Protein AF-R5Z6Z3-F1 (afdb_monomer)

Secondary structure (DSSP, 8-state):
-EE-TTSEE-TTSPPPSSSS-EEEEE-TTT--EEEEEE-S-TT--HHHHHHHHHHHHHHTT-----EEEEEETTEEEEEEE--EETTEE--THHHHHHHHHHHHHHH----

Foldseek 3Di:
DDEQQQWDFDPPDPDDPDDFDKTWTADPVPRWIWIWTFDPDPPDCLLVLLVVQVVVCVVVVNDAWDKDWYDHPNTTTIITTFDPDPPDRRDPVSSVVSSVVVCCVVVVDDD

Nearest PDB structures (foldseek):
  3akk-assembly2_D  TM=8.391E-01  e=2.890E-03  Helicobacter pylori J99
  2jbp-assembly7_G  TM=5.817E-01  e=3.141E-02  Homo sapiens
  2y3p-assembly1_B  TM=5.410E-01  e=1.639E-01  Escherichia coli
  6t8x-assembly1_F  TM=5.242E-01  e=1.364E-01  Homo sapiens
  6t8x-assembly1_E  TM=4.704E-01  e=1.283E-01  Homo sapiens

Sequence (111 aa):
MKDFSYWEVYNGFSEGSGRSEKIWLYNPDTQISGLFKFKKDITTTDHISECIAYNLANYLKIPCVRFELGTYNGREGSFSYNIITSDHYVHLYLISKLNRIWEKILFGGNL

Mean predicted aligned error: 10.66 Å

Solvent-accessible surface area (backbone atoms only — not comparable to full-atom values): 6696 Å² total; per-residue (Å²): 119,48,80,46,60,86,39,43,80,44,84,87,61,77,84,72,95,64,97,59,61,65,47,38,32,29,33,86,90,77,71,49,40,26,44,36,36,46,60,89,48,96,86,62,58,64,70,55,45,43,49,52,45,48,53,49,31,55,73,71,68,45,91,70,71,56,73,44,57,25,30,46,81,88,40,54,31,38,37,36,48,58,57,87,50,100,87,51,83,69,61,80,57,60,46,58,52,45,38,59,51,49,50,28,70,77,69,68,55,81,134

Structure (mmCIF, N/CA/C/O backbone):
data_AF-R5Z6Z3-F1
#
_entry.id   AF-R5Z6Z3-F1
#
loop_
_atom_site.group_PDB
_atom_site.id
_atom_site.type_symbol
_atom_site.label_atom_id
_atom_site.label_alt_id
_atom_site.label_comp_id
_atom_site.label_asym_id
_atom_site.label_entity_id
_atom_site.label_seq_id
_atom_site.pdbx_PDB_ins_code
_atom_site.Cartn_x
_atom_site.Cartn_y
_atom_site.Cartn_z
_atom_site.occupancy
_atom_site.B_iso_or_equiv
_atom_site.auth_seq_id
_atom_site.auth_comp_id
_atom_site.auth_asym_id
_atom_site.auth_atom_id
_atom_site.pdbx_PDB_model_num
ATOM 1 N N . MET A 1 1 ? -5.622 8.305 -7.429 1.00 73.88 1 MET A N 1
ATOM 2 C CA . MET A 1 1 ? -4.927 7.802 -6.224 1.00 73.88 1 MET A CA 1
ATOM 3 C C . MET A 1 1 ? -5.970 7.256 -5.275 1.00 73.88 1 MET A C 1
ATOM 5 O O . MET A 1 1 ? -7.049 7.833 -5.216 1.00 73.88 1 MET A O 1
ATOM 9 N N . LYS A 1 2 ? -5.695 6.134 -4.609 1.00 89.12 2 LYS A N 1
ATOM 10 C CA . LYS A 1 2 ? -6.624 5.547 -3.635 1.00 89.12 2 LYS A CA 1
ATOM 11 C C . LYS A 1 2 ? -6.456 6.214 -2.272 1.00 89.12 2 LYS A C 1
ATOM 13 O O . LYS A 1 2 ? -5.331 6.514 -1.887 1.00 89.12 2 LYS A O 1
ATOM 18 N N . ASP A 1 3 ? -7.554 6.423 -1.557 1.00 93.00 3 ASP A N 1
ATOM 19 C CA . ASP A 1 3 ? -7.512 6.930 -0.188 1.00 93.00 3 ASP A CA 1
ATOM 20 C C . ASP A 1 3 ? -7.491 5.768 0.815 1.00 93.00 3 ASP A C 1
ATOM 22 O O . ASP A 1 3 ? -8.343 4.878 0.778 1.00 93.00 3 ASP A O 1
ATOM 26 N N . PHE A 1 4 ? -6.489 5.772 1.690 1.00 92.88 4 PHE A N 1
ATOM 27 C CA . PHE A 1 4 ? -6.286 4.791 2.751 1.00 92.88 4 PHE A CA 1
ATOM 28 C C . PHE A 1 4 ? -6.578 5.363 4.140 1.00 92.88 4 PHE A C 1
ATOM 30 O O . PHE A 1 4 ? -6.383 4.659 5.122 1.00 92.88 4 PHE A O 1
ATOM 37 N N . SER A 1 5 ? -7.055 6.605 4.252 1.00 93.12 5 SER A N 1
ATOM 38 C CA . SER A 1 5 ? -7.277 7.289 5.541 1.00 93.12 5 SER A CA 1
ATOM 39 C C . SER A 1 5 ? -8.301 6.591 6.448 1.00 93.12 5 SER A C 1
ATOM 41 O O . SER A 1 5 ? -8.301 6.803 7.654 1.00 93.12 5 SER A O 1
ATOM 43 N N . TYR A 1 6 ? -9.160 5.738 5.878 1.00 93.88 6 TYR A N 1
ATOM 44 C CA . TYR A 1 6 ? -10.084 4.883 6.632 1.00 93.88 6 TYR A CA 1
ATOM 45 C C . TYR A 1 6 ? -9.400 3.665 7.287 1.00 93.88 6 TYR A C 1
ATOM 47 O O . TYR A 1 6 ? -9.963 3.047 8.183 1.00 93.88 6 TYR A O 1
ATOM 55 N N . TRP A 1 7 ? -8.207 3.277 6.831 1.00 93.81 7 TRP A N 1
ATOM 56 C CA . TRP A 1 7 ? -7.510 2.105 7.355 1.00 93.81 7 TRP A CA 1
ATOM 57 C C . TRP A 1 7 ? -6.850 2.427 8.697 1.00 93.81 7 TRP A C 1
ATOM 59 O O . TRP A 1 7 ? -6.297 3.508 8.891 1.00 93.81 7 TRP A O 1
ATOM 69 N N . GLU A 1 8 ? -6.856 1.461 9.607 1.00 92.69 8 GLU A N 1
ATOM 70 C CA . GLU A 1 8 ? -6.332 1.621 10.959 1.00 92.69 8 GLU A CA 1
ATOM 71 C C . GLU A 1 8 ? -4.832 1.326 11.015 1.00 92.69 8 GLU A C 1
ATOM 73 O O . GLU A 1 8 ? -4.332 0.431 10.330 1.00 92.69 8 GLU A O 1
ATOM 78 N N . VAL A 1 9 ? -4.097 2.053 11.860 1.00 89.19 9 VAL A N 1
ATOM 79 C CA . VAL A 1 9 ? -2.669 1.788 12.079 1.00 89.19 9 VAL A CA 1
ATOM 80 C C . VAL A 1 9 ? -2.503 0.484 12.853 1.00 89.19 9 VAL A C 1
ATOM 82 O O . VAL A 1 9 ? -2.995 0.335 13.970 1.00 89.19 9 VAL A O 1
ATOM 85 N N . TYR A 1 10 ? -1.755 -0.449 12.275 1.00 82.19 10 TYR A N 1
ATOM 86 C CA . TYR A 1 10 ? -1.469 -1.742 12.874 1.00 82.19 10 TYR A CA 1
ATOM 87 C C . TYR A 1 10 ? -0.064 -1.763 13.484 1.00 82.19 10 TYR A C 1
ATOM 89 O O . TYR A 1 10 ? 0.936 -1.834 12.777 1.00 82.19 10 TYR A O 1
ATOM 97 N N . ASN A 1 11 ? 0.029 -1.755 14.814 1.00 71.00 11 ASN A N 1
ATOM 98 C CA . ASN A 1 11 ? 1.316 -1.730 15.528 1.00 71.00 11 ASN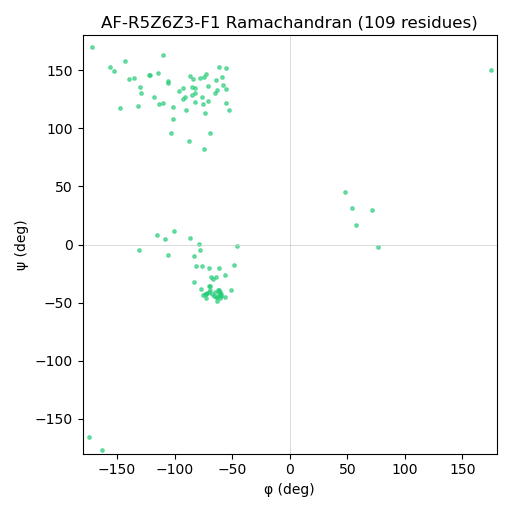 A CA 1
ATOM 99 C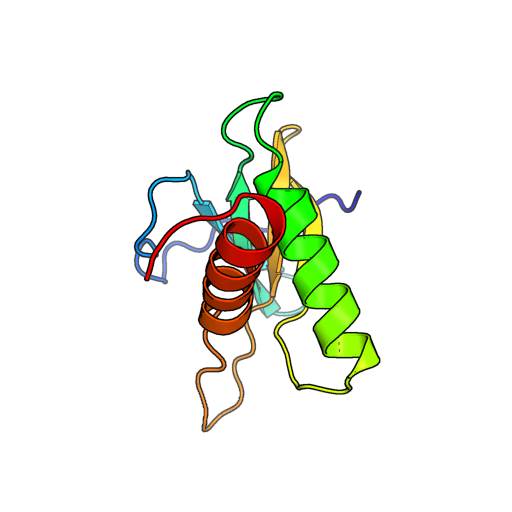 C . ASN A 1 11 ? 1.934 -3.124 15.768 1.00 71.00 11 ASN A C 1
ATOM 101 O O . ASN A 1 11 ? 2.933 -3.239 16.471 1.00 71.00 11 ASN A O 1
ATOM 105 N N . GLY A 1 12 ? 1.340 -4.196 15.233 1.00 62.44 12 GLY A N 1
ATOM 106 C CA . GLY A 1 12 ? 1.774 -5.575 15.503 1.00 62.44 12 GLY A CA 1
ATOM 107 C C . GLY A 1 12 ? 2.949 -6.077 14.655 1.00 62.44 12 GLY A C 1
ATOM 108 O O . GLY A 1 12 ? 3.483 -7.145 14.941 1.00 62.44 12 GLY A O 1
ATOM 109 N N . PHE A 1 13 ? 3.368 -5.341 13.620 1.00 59.78 13 PHE A N 1
ATOM 110 C CA . PHE A 1 13 ? 4.513 -5.705 12.777 1.00 59.78 13 PHE A CA 1
ATOM 111 C C . PHE A 1 13 ? 5.718 -4.814 13.089 1.00 59.78 13 PHE A C 1
ATOM 113 O O . PHE A 1 13 ? 5.571 -3.609 13.287 1.00 59.78 13 PHE A O 1
ATOM 120 N N . SER A 1 14 ? 6.921 -5.398 13.104 1.00 55.88 14 SER A N 1
ATOM 121 C CA . SER A 1 14 ? 8.160 -4.645 13.306 1.00 55.88 14 SER A CA 1
ATOM 122 C C . SER A 1 14 ? 8.336 -3.573 12.227 1.00 55.88 14 SER A C 1
ATOM 124 O O . SER A 1 14 ? 7.967 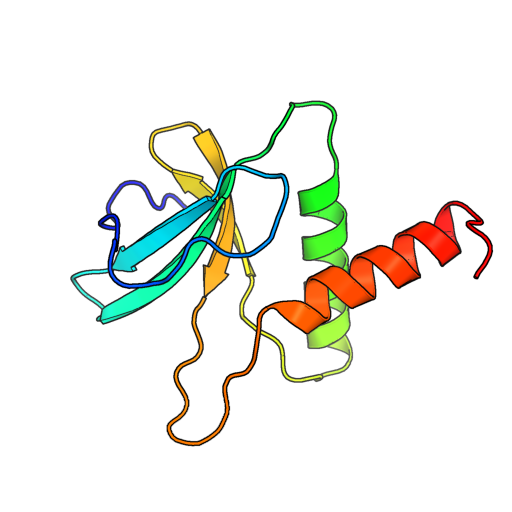-3.763 11.059 1.00 55.88 14 SER A O 1
ATOM 126 N N . GLU A 1 15 ? 8.897 -2.426 12.620 1.00 55.84 15 GLU A N 1
ATOM 127 C CA . GLU A 1 15 ? 9.285 -1.377 11.682 1.00 55.84 15 GLU A CA 1
ATOM 128 C C . GLU A 1 15 ? 10.171 -1.997 10.600 1.00 55.84 15 GLU A C 1
ATOM 130 O O . GLU A 1 15 ? 11.249 -2.527 10.877 1.00 55.84 15 GLU A O 1
ATOM 135 N N . GLY A 1 16 ? 9.707 -1.988 9.346 1.00 51.94 16 GLY A N 1
ATOM 136 C CA . GLY A 1 16 ? 10.511 -2.532 8.258 1.00 51.94 16 GLY A CA 1
ATOM 137 C C . GLY A 1 16 ? 11.888 -1.851 8.224 1.00 51.94 16 GLY A C 1
ATOM 138 O O . GLY A 1 16 ? 12.023 -0.668 8.534 1.00 51.94 16 GLY A O 1
ATOM 139 N N . SER A 1 17 ? 12.928 -2.522 7.747 1.00 48.75 17 SER A N 1
ATOM 140 C CA . SER A 1 17 ? 14.232 -1.878 7.556 1.00 48.75 17 SER A CA 1
ATOM 141 C C . SER A 1 17 ? 14.175 -0.941 6.340 1.00 48.75 17 SER A C 1
ATOM 143 O O . SER A 1 17 ? 13.920 -1.350 5.210 1.00 48.75 17 SER A O 1
ATOM 145 N N . GLY A 1 18 ? 14.279 0.373 6.545 1.00 57.28 18 GLY A N 1
ATOM 146 C CA . GLY A 1 18 ? 14.297 1.335 5.438 1.00 57.28 18 GLY A CA 1
ATOM 147 C C . GLY A 1 18 ? 14.297 2.780 5.914 1.00 57.28 18 GLY A C 1
ATOM 148 O O . GLY A 1 18 ? 13.752 3.083 6.962 1.00 57.28 18 GLY A O 1
ATOM 149 N N . ARG A 1 19 ? 14.906 3.673 5.127 1.00 64.06 19 ARG A N 1
ATOM 150 C CA . ARG A 1 19 ? 15.121 5.085 5.492 1.00 64.06 19 ARG A CA 1
ATOM 151 C C . ARG A 1 19 ? 13.877 5.975 5.356 1.00 64.06 19 ARG A C 1
ATOM 153 O O . ARG A 1 19 ? 13.997 7.173 5.576 1.00 64.06 19 ARG A O 1
ATOM 160 N N . SER A 1 20 ? 12.763 5.455 4.845 1.00 68.00 20 SER A N 1
ATOM 161 C CA . SER A 1 20 ? 11.536 6.222 4.586 1.00 68.00 20 SER A CA 1
ATOM 162 C C . SER A 1 20 ? 10.484 5.890 5.626 1.00 68.00 20 SER A C 1
ATOM 164 O O . SER A 1 20 ? 10.341 4.720 5.989 1.00 68.00 20 SER A O 1
ATOM 166 N N . GLU A 1 21 ? 9.773 6.924 6.078 1.00 83.19 21 GLU A N 1
ATOM 167 C CA . GLU A 1 21 ? 8.645 6.790 6.993 1.00 83.19 21 GLU A CA 1
ATOM 168 C C . GLU A 1 21 ? 7.614 5.835 6.394 1.00 83.19 21 GLU A C 1
ATOM 170 O O . GLU A 1 21 ? 7.283 5.899 5.203 1.00 83.19 21 GLU A O 1
ATOM 175 N N . LYS A 1 22 ? 7.137 4.913 7.221 1.00 86.00 22 LYS A N 1
ATOM 176 C CA . LYS A 1 22 ? 6.192 3.884 6.818 1.00 86.00 22 LYS A CA 1
ATOM 177 C C . LYS A 1 22 ? 5.363 3.442 8.001 1.00 86.00 22 LYS A C 1
ATOM 179 O O . LYS A 1 22 ? 5.848 3.429 9.127 1.00 86.00 22 LYS A O 1
ATOM 184 N N . ILE A 1 23 ? 4.139 3.044 7.708 1.00 87.81 23 ILE A N 1
ATOM 185 C CA . ILE A 1 23 ? 3.184 2.550 8.688 1.00 87.81 23 ILE A CA 1
ATOM 186 C C . ILE A 1 23 ? 2.505 1.311 8.132 1.00 87.81 23 ILE A C 1
ATOM 188 O O . ILE A 1 23 ? 2.245 1.204 6.932 1.00 87.81 23 ILE A O 1
ATOM 192 N N . TRP A 1 24 ? 2.230 0.360 9.010 1.00 88.19 24 TRP A N 1
ATOM 193 C CA . TRP A 1 24 ? 1.357 -0.751 8.677 1.00 88.19 24 TRP A CA 1
ATOM 194 C C . TRP A 1 24 ? -0.084 -0.292 8.841 1.00 88.19 24 TRP A C 1
ATOM 196 O O . TRP A 1 24 ? -0.438 0.289 9.865 1.00 88.19 24 TRP A O 1
ATOM 206 N N . LEU A 1 25 ? -0.895 -0.538 7.820 1.00 90.50 25 LEU A N 1
ATOM 207 C CA . LEU A 1 25 ? -2.322 -0.266 7.836 1.00 90.50 25 LEU A CA 1
ATOM 208 C C . LEU A 1 25 ? -3.093 -1.577 7.761 1.00 90.50 25 LEU A C 1
ATOM 210 O O . LEU A 1 25 ? -2.667 -2.529 7.103 1.00 90.50 25 LEU A O 1
ATOM 214 N N . TYR A 1 26 ? -4.246 -1.593 8.407 1.00 90.69 26 TYR A N 1
ATOM 215 C CA . TYR A 1 26 ? -5.183 -2.698 8.439 1.00 90.69 26 TYR A CA 1
ATOM 216 C C . TYR A 1 26 ? -6.576 -2.187 8.081 1.00 90.69 26 TYR A C 1
ATOM 218 O O . TYR A 1 26 ? -7.040 -1.177 8.604 1.00 90.69 26 TYR A O 1
ATOM 226 N N . ASN A 1 27 ? -7.237 -2.866 7.152 1.00 91.19 27 ASN A N 1
ATOM 227 C CA . ASN A 1 27 ? -8.601 -2.552 6.772 1.00 91.19 27 ASN A CA 1
ATOM 228 C C . ASN A 1 27 ? -9.573 -3.363 7.647 1.00 91.19 27 ASN A C 1
ATOM 230 O O . ASN A 1 27 ? -9.582 -4.593 7.525 1.00 91.19 27 ASN A O 1
ATOM 234 N N . PRO A 1 28 ? -10.403 -2.717 8.484 1.00 87.69 28 PRO A N 1
ATOM 235 C CA . PRO A 1 28 ? -11.284 -3.428 9.408 1.00 87.69 28 PRO A CA 1
ATOM 236 C C . PRO A 1 28 ? -12.377 -4.242 8.699 1.00 87.69 28 PRO A C 1
ATOM 238 O O . PRO A 1 28 ? -12.755 -5.302 9.195 1.00 87.69 28 PRO A O 1
ATOM 241 N N . ASP A 1 29 ? -12.826 -3.812 7.515 1.00 91.00 29 ASP A N 1
ATOM 242 C CA . ASP A 1 29 ? -13.900 -4.481 6.767 1.00 91.00 29 ASP A CA 1
ATOM 243 C C . ASP A 1 29 ? -13.425 -5.754 6.058 1.00 91.00 29 ASP A C 1
ATOM 245 O O . ASP A 1 29 ? -14.144 -6.747 5.968 1.00 91.00 29 ASP A O 1
ATOM 249 N N . THR A 1 30 ? -12.208 -5.721 5.514 1.00 88.00 30 THR A N 1
ATOM 250 C CA . THR A 1 30 ? -11.669 -6.793 4.656 1.00 88.00 30 THR A CA 1
ATOM 251 C C . THR A 1 30 ? -10.629 -7.661 5.353 1.00 88.00 30 THR A C 1
ATOM 253 O O . THR A 1 30 ? -10.214 -8.674 4.797 1.00 88.00 30 THR A O 1
ATOM 256 N N . GLN A 1 31 ? -10.189 -7.265 6.550 1.00 84.62 31 GLN A N 1
ATOM 257 C CA . GLN A 1 31 ? -9.095 -7.878 7.311 1.00 84.62 31 GLN A CA 1
ATOM 258 C C . GLN A 1 31 ? -7.748 -7.918 6.571 1.00 84.62 31 GLN A C 1
ATOM 260 O O . GLN A 1 31 ? -6.824 -8.649 6.936 1.00 84.62 31 GLN A O 1
ATOM 265 N N . ILE A 1 32 ? -7.613 -7.116 5.517 1.00 86.44 32 ILE A N 1
ATOM 266 C CA . ILE A 1 32 ? -6.389 -7.005 4.733 1.00 86.44 32 ILE A CA 1
ATOM 267 C C . ILE A 1 32 ? -5.441 -6.044 5.444 1.00 86.44 32 ILE A C 1
ATOM 269 O O . ILE A 1 32 ? -5.834 -4.949 5.840 1.00 86.44 32 ILE A O 1
ATOM 273 N N . SER A 1 33 ? -4.168 -6.422 5.546 1.00 87.31 33 SER A N 1
ATOM 274 C CA . SER A 1 33 ? -3.100 -5.527 5.997 1.00 87.31 33 SER A CA 1
ATOM 275 C C . SER A 1 33 ? -2.160 -5.160 4.854 1.00 87.31 33 SER A C 1
ATOM 277 O O . SER A 1 33 ? -2.124 -5.816 3.812 1.00 87.31 33 SER A O 1
ATOM 279 N N . GLY A 1 34 ? -1.379 -4.104 5.036 1.00 87.31 34 GLY A N 1
ATOM 280 C CA . GLY A 1 34 ? -0.322 -3.728 4.108 1.00 87.31 34 GLY A CA 1
ATOM 281 C C . GLY A 1 34 ? 0.548 -2.610 4.654 1.00 87.31 34 GLY A C 1
ATOM 282 O O . GLY A 1 34 ? 0.248 -2.009 5.683 1.00 87.31 34 GLY A O 1
ATOM 283 N N . LEU A 1 35 ? 1.655 -2.354 3.969 1.00 87.38 35 LEU A N 1
ATOM 284 C CA . LEU A 1 35 ? 2.623 -1.337 4.350 1.00 87.38 35 LEU A CA 1
ATOM 285 C C . LEU A 1 35 ? 2.418 -0.094 3.484 1.00 87.38 35 LEU A C 1
ATOM 287 O O . LEU A 1 35 ? 2.594 -0.150 2.264 1.00 87.38 35 LEU A O 1
ATOM 291 N N . PHE A 1 36 ? 2.096 1.026 4.122 1.00 88.06 36 PHE A N 1
ATOM 292 C CA . PHE A 1 36 ? 2.094 2.340 3.494 1.00 88.06 36 PHE A CA 1
ATOM 293 C C . PHE A 1 36 ? 3.468 2.987 3.672 1.00 88.06 36 PHE A C 1
ATOM 295 O O . PHE A 1 36 ? 3.970 3.082 4.792 1.00 88.06 36 PHE A O 1
ATOM 302 N N . LYS A 1 37 ? 4.088 3.436 2.581 1.00 85.88 37 LYS A N 1
ATOM 303 C CA . LYS A 1 37 ? 5.342 4.195 2.590 1.00 85.88 37 LYS A CA 1
ATOM 304 C C . LYS A 1 37 ? 5.050 5.626 2.175 1.00 85.88 37 LYS A C 1
ATOM 306 O O . LYS A 1 37 ? 4.554 5.862 1.073 1.00 85.88 37 LYS A O 1
ATOM 311 N N . PHE A 1 38 ? 5.389 6.579 3.031 1.00 86.19 38 PHE A N 1
ATOM 312 C CA . PHE A 1 38 ? 5.216 7.987 2.709 1.00 86.19 38 PHE A CA 1
ATOM 313 C C . PHE A 1 38 ? 6.268 8.445 1.706 1.00 86.19 38 PHE A C 1
ATOM 315 O O . PHE A 1 38 ? 7.436 8.040 1.757 1.00 86.19 38 PHE A O 1
ATOM 322 N N . LYS A 1 39 ? 5.856 9.341 0.809 1.00 81.25 39 LYS A N 1
ATOM 323 C CA . LYS A 1 39 ? 6.789 10.075 -0.039 1.00 81.25 39 LYS A CA 1
ATOM 324 C C . LYS A 1 39 ? 7.656 10.971 0.853 1.00 81.25 39 LYS A C 1
ATOM 326 O O . LYS A 1 39 ? 7.139 11.676 1.715 1.00 81.25 39 LYS A O 1
ATOM 331 N N . LYS A 1 40 ? 8.977 10.922 0.665 1.00 72.94 40 LYS A N 1
ATOM 332 C CA . LYS A 1 40 ? 9.928 11.717 1.463 1.00 72.94 40 LYS A CA 1
ATOM 333 C C . LYS A 1 40 ? 9.918 13.193 1.101 1.00 72.94 40 LYS A C 1
ATOM 335 O O . LYS A 1 40 ? 10.008 14.037 1.981 1.00 72.94 40 LYS A O 1
ATOM 340 N N . ASP A 1 41 ? 9.864 13.472 -0.194 1.00 67.12 41 ASP A N 1
ATOM 341 C CA . ASP A 1 41 ? 9.916 14.817 -0.753 1.00 67.12 41 ASP A CA 1
ATOM 342 C C . ASP A 1 41 ? 9.245 14.813 -2.134 1.00 67.12 41 ASP A C 1
ATOM 344 O O . ASP A 1 41 ? 9.240 13.786 -2.827 1.00 67.12 41 ASP A O 1
ATOM 348 N N . ILE A 1 42 ? 8.703 15.959 -2.553 1.00 63.06 42 ILE A N 1
ATOM 349 C CA . ILE A 1 42 ? 8.061 16.171 -3.856 1.00 63.06 42 ILE A CA 1
ATOM 350 C C . ILE A 1 42 ? 9.001 15.829 -5.018 1.00 63.06 42 ILE A C 1
ATOM 352 O O . ILE A 1 42 ? 8.530 15.448 -6.088 1.00 63.06 42 ILE A O 1
ATOM 356 N N . THR A 1 43 ? 10.312 15.924 -4.777 1.00 58.38 43 THR A N 1
ATOM 357 C CA . THR A 1 43 ? 11.394 15.724 -5.746 1.00 58.38 43 THR A CA 1
ATOM 358 C C . THR A 1 43 ? 11.752 14.252 -5.975 1.00 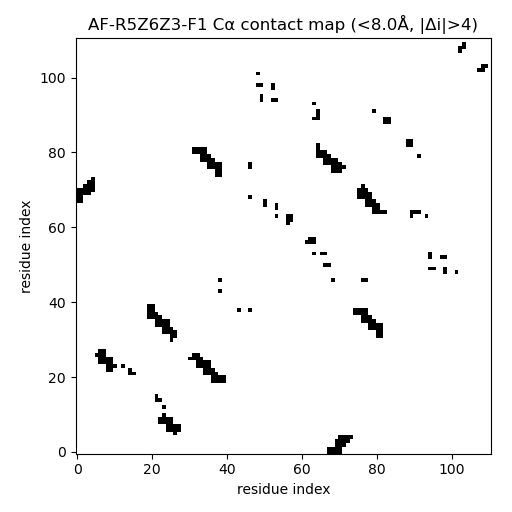58.38 43 THR A C 1
ATOM 360 O O . THR A 1 43 ? 12.359 13.919 -6.990 1.00 58.38 43 THR A O 1
ATOM 363 N N . THR A 1 44 ? 11.373 13.353 -5.060 1.00 61.59 44 THR A N 1
ATOM 364 C CA . THR A 1 44 ? 11.753 11.932 -5.133 1.00 61.59 44 THR A CA 1
ATOM 365 C C . THR A 1 44 ? 10.794 11.129 -6.011 1.00 61.59 44 THR A C 1
ATOM 367 O O . THR A 1 44 ? 9.575 11.159 -5.819 1.00 61.59 44 THR A O 1
ATOM 370 N N . THR A 1 45 ? 11.342 10.371 -6.964 1.00 65.50 45 THR A N 1
ATOM 371 C CA . THR A 1 45 ? 10.588 9.553 -7.932 1.00 65.50 45 THR A CA 1
ATOM 372 C C . THR A 1 45 ? 10.527 8.069 -7.566 1.00 65.50 45 THR A C 1
ATOM 374 O O . THR A 1 45 ? 10.082 7.273 -8.384 1.00 65.50 45 THR A O 1
ATOM 377 N N . ASP A 1 46 ? 10.923 7.667 -6.353 1.00 65.44 46 ASP A N 1
ATOM 378 C CA . ASP A 1 46 ? 10.974 6.254 -5.923 1.00 65.44 46 ASP A CA 1
ATOM 379 C C . ASP A 1 46 ? 9.657 5.500 -6.184 1.00 65.44 46 ASP A C 1
ATOM 381 O O . ASP A 1 46 ? 9.652 4.355 -6.636 1.00 65.44 46 ASP A O 1
ATOM 385 N N . HIS A 1 47 ? 8.528 6.176 -5.968 1.00 66.19 47 HIS A N 1
ATOM 386 C CA . HIS A 1 47 ? 7.178 5.669 -6.217 1.00 66.19 47 HIS A CA 1
ATOM 387 C C . HIS A 1 47 ? 6.895 5.374 -7.706 1.00 66.19 47 HIS A C 1
ATOM 389 O O . HIS A 1 47 ? 6.103 4.484 -8.016 1.00 66.19 47 HIS A O 1
ATOM 395 N N . ILE A 1 48 ? 7.560 6.079 -8.630 1.00 71.81 48 ILE A N 1
ATOM 396 C CA . ILE A 1 48 ? 7.496 5.830 -10.078 1.00 71.81 48 ILE A CA 1
ATOM 397 C C . ILE A 1 48 ? 8.272 4.559 -10.418 1.00 71.81 48 ILE A C 1
ATOM 399 O O . ILE A 1 48 ? 7.745 3.704 -11.128 1.00 71.81 48 ILE A O 1
ATOM 403 N N . SER A 1 49 ? 9.481 4.397 -9.875 1.00 72.12 49 SER A N 1
ATOM 404 C CA . SER A 1 49 ? 10.287 3.189 -10.080 1.00 72.12 49 SER A CA 1
ATOM 405 C C . SER A 1 49 ? 9.547 1.942 -9.571 1.00 72.12 49 SER A C 1
ATOM 407 O O . SER A 1 49 ? 9.435 0.954 -10.299 1.00 72.12 49 SER A O 1
ATOM 409 N N . GLU A 1 50 ? 8.934 2.019 -8.378 1.00 70.81 50 GLU A N 1
ATOM 410 C CA . GLU A 1 50 ? 8.118 0.924 -7.824 1.00 70.81 50 GLU A CA 1
ATOM 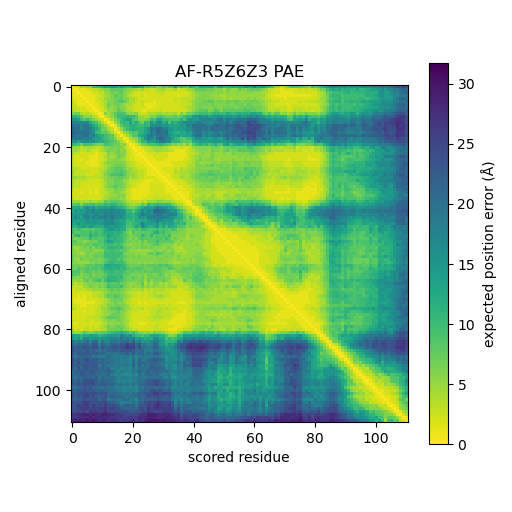411 C C . GLU A 1 50 ? 6.911 0.591 -8.728 1.00 70.81 50 GLU A C 1
ATOM 413 O O . GLU A 1 50 ? 6.625 -0.583 -8.975 1.00 70.81 50 GLU A O 1
ATOM 418 N N . CYS A 1 51 ? 6.243 1.609 -9.281 1.00 75.81 51 CYS A N 1
ATOM 419 C CA . CYS A 1 51 ? 5.119 1.438 -10.205 1.00 75.81 51 CYS A CA 1
ATOM 420 C C . CYS A 1 51 ? 5.541 0.755 -11.519 1.00 75.81 51 CYS A C 1
ATOM 422 O O . CYS A 1 51 ? 4.883 -0.182 -11.977 1.00 75.81 51 CYS A O 1
ATOM 424 N N . ILE A 1 52 ? 6.665 1.177 -12.111 1.00 78.31 52 ILE A N 1
ATOM 425 C CA . ILE A 1 52 ? 7.211 0.570 -13.335 1.00 78.31 52 ILE A CA 1
ATOM 426 C C . ILE A 1 52 ? 7.590 -0.892 -13.079 1.00 78.31 52 ILE A C 1
ATOM 428 O O . ILE A 1 52 ? 7.224 -1.765 -13.867 1.00 78.31 52 ILE A O 1
ATOM 432 N N . ALA A 1 53 ? 8.269 -1.178 -11.964 1.00 76.25 53 ALA A N 1
ATOM 433 C CA . ALA A 1 53 ? 8.648 -2.538 -11.592 1.00 76.25 53 ALA A CA 1
ATOM 434 C C . ALA A 1 53 ? 7.422 -3.448 -11.396 1.00 76.25 53 ALA A C 1
ATOM 436 O O . ALA A 1 53 ? 7.424 -4.586 -11.870 1.00 76.25 53 ALA A O 1
ATOM 437 N N . TYR A 1 54 ? 6.363 -2.944 -10.755 1.00 77.94 54 TYR A N 1
ATOM 438 C CA . TYR A 1 54 ? 5.100 -3.667 -10.586 1.00 77.94 54 TYR A CA 1
ATOM 439 C C . TYR A 1 54 ? 4.414 -3.961 -11.927 1.00 77.94 54 TYR A C 1
ATOM 441 O O . TYR A 1 54 ? 4.051 -5.105 -12.209 1.00 77.94 54 TYR A O 1
ATOM 449 N N . ASN A 1 55 ? 4.288 -2.953 -12.792 1.00 79.88 55 ASN A N 1
ATOM 450 C CA . ASN A 1 55 ? 3.676 -3.117 -14.111 1.00 79.88 55 ASN A CA 1
ATOM 451 C C . ASN A 1 55 ? 4.455 -4.107 -14.986 1.00 79.88 55 ASN A C 1
ATOM 453 O O . ASN A 1 55 ? 3.848 -4.929 -15.672 1.00 79.88 55 ASN A O 1
ATOM 457 N N . LEU A 1 56 ? 5.789 -4.080 -14.922 1.00 78.88 56 LEU A N 1
ATOM 458 C CA . LEU A 1 56 ? 6.639 -5.035 -15.625 1.00 78.88 56 LEU A CA 1
ATOM 459 C C . LEU A 1 56 ? 6.458 -6.462 -15.093 1.00 78.88 56 LEU A C 1
ATOM 461 O O . LEU A 1 56 ? 6.330 -7.393 -15.885 1.00 78.88 56 LEU A O 1
ATOM 465 N N . ALA A 1 57 ? 6.420 -6.646 -13.772 1.00 76.94 57 ALA A N 1
ATOM 466 C CA . ALA A 1 57 ? 6.190 -7.956 -13.169 1.00 76.94 57 ALA A CA 1
ATOM 467 C C . ALA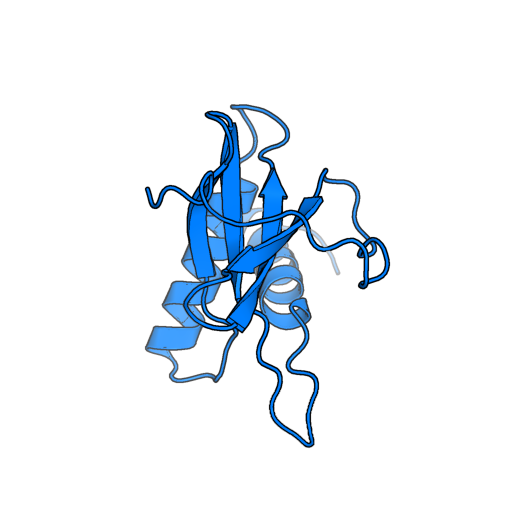 A 1 57 ? 4.828 -8.535 -13.589 1.00 76.94 57 ALA A C 1
ATOM 469 O O . ALA A 1 57 ? 4.763 -9.694 -13.998 1.00 76.94 57 ALA A O 1
ATOM 470 N N . ASN A 1 58 ? 3.773 -7.712 -13.595 1.00 78.81 58 ASN A N 1
ATOM 471 C CA . ASN A 1 58 ? 2.454 -8.101 -14.100 1.00 78.81 58 ASN A CA 1
ATOM 472 C C . ASN A 1 58 ? 2.491 -8.487 -15.583 1.00 78.81 58 ASN A C 1
ATOM 474 O O . ASN A 1 58 ? 1.939 -9.520 -15.961 1.00 78.81 58 ASN A O 1
ATOM 478 N N . TYR A 1 59 ? 3.162 -7.687 -16.416 1.00 81.88 59 TYR A N 1
ATOM 479 C CA . TYR A 1 59 ? 3.311 -7.966 -17.845 1.00 81.88 59 TYR A CA 1
ATOM 480 C C . TYR A 1 59 ? 4.024 -9.303 -18.095 1.00 81.88 59 TYR A C 1
ATOM 482 O O . TYR A 1 59 ? 3.587 -10.104 -18.919 1.00 81.88 59 TYR A O 1
ATOM 490 N N . LEU A 1 60 ? 5.080 -9.582 -17.326 1.00 78.62 60 LEU A N 1
ATOM 491 C CA . LEU A 1 60 ? 5.840 -10.834 -17.376 1.00 78.62 60 LEU A CA 1
ATOM 492 C C . LEU A 1 60 ? 5.160 -11.998 -16.635 1.00 78.62 60 LEU A C 1
ATOM 494 O O . LEU A 1 60 ? 5.711 -13.098 -16.606 1.00 78.62 60 LEU A O 1
ATOM 498 N N . LYS A 1 61 ? 3.979 -11.778 -16.040 1.00 78.12 61 LYS A N 1
ATOM 499 C CA . LYS A 1 61 ? 3.242 -12.749 -15.210 1.00 78.12 61 LYS A CA 1
ATOM 500 C C . LYS A 1 61 ? 4.075 -13.316 -14.053 1.00 78.12 61 LYS A C 1
ATOM 502 O O . LYS A 1 61 ? 3.887 -14.461 -13.645 1.00 78.12 61 LYS A O 1
ATOM 507 N N . ILE A 1 62 ? 4.990 -12.513 -13.518 1.00 75.38 62 ILE A N 1
ATOM 508 C CA . ILE A 1 62 ? 5.775 -12.851 -12.333 1.00 75.38 62 ILE A CA 1
ATOM 509 C C . ILE A 1 62 ? 4.916 -12.530 -11.104 1.00 75.38 62 ILE A C 1
ATOM 511 O O . ILE A 1 62 ? 4.502 -11.376 -10.950 1.00 75.38 62 ILE A O 1
ATOM 515 N N . PRO A 1 63 ? 4.653 -13.504 -10.213 1.00 68.56 63 PRO A N 1
ATOM 516 C CA . PRO A 1 63 ? 3.933 -13.244 -8.974 1.00 68.56 63 PRO A CA 1
ATOM 517 C C . PRO A 1 63 ? 4.625 -12.142 -8.168 1.00 68.56 63 PRO A C 1
ATOM 519 O O . PRO A 1 63 ? 5.801 -12.247 -7.818 1.00 68.56 63 PRO A O 1
ATOM 522 N N . CY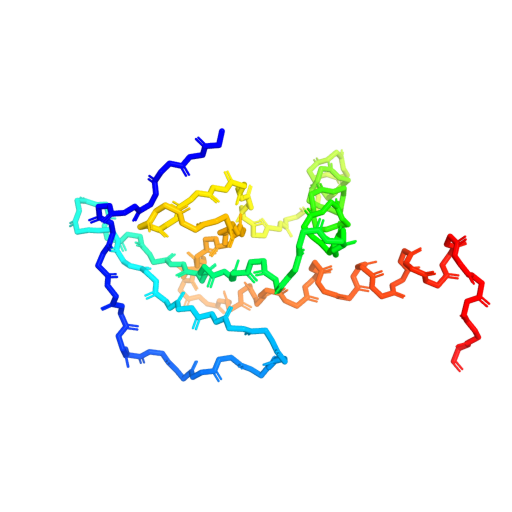S A 1 64 ? 3.895 -11.071 -7.878 1.00 70.50 64 CYS A N 1
ATOM 523 C CA . CYS A 1 64 ? 4.390 -9.959 -7.085 1.00 70.50 64 CYS A CA 1
ATOM 524 C C . CYS A 1 64 ? 3.281 -9.399 -6.195 1.00 70.50 64 CYS A C 1
ATOM 526 O O . CYS A 1 64 ? 2.088 -9.588 -6.440 1.00 70.50 64 CYS A O 1
ATOM 528 N N . VAL A 1 65 ? 3.697 -8.724 -5.128 1.00 74.00 65 VAL A N 1
ATOM 529 C CA . VAL A 1 65 ? 2.784 -8.053 -4.207 1.00 74.00 65 VAL A CA 1
ATOM 530 C C . VAL A 1 65 ? 2.038 -6.943 -4.942 1.00 74.00 65 VAL A C 1
ATOM 532 O O . VAL A 1 65 ? 2.650 -6.145 -5.653 1.00 74.00 65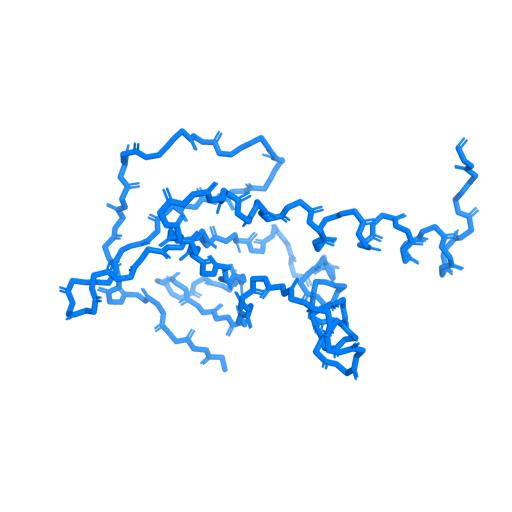 VAL A O 1
ATOM 535 N N . ARG A 1 66 ? 0.713 -6.884 -4.750 1.00 80.94 66 ARG A N 1
ATOM 536 C CA . ARG A 1 66 ? -0.111 -5.793 -5.277 1.00 80.94 66 ARG A CA 1
ATOM 537 C C . ARG A 1 66 ? 0.401 -4.460 -4.736 1.00 80.94 66 ARG A C 1
ATOM 539 O O . ARG A 1 66 ? 0.699 -4.332 -3.547 1.00 80.94 66 ARG A O 1
ATOM 546 N N . PHE A 1 67 ? 0.460 -3.478 -5.622 1.00 82.62 67 PHE A N 1
ATOM 547 C CA . PHE A 1 67 ? 0.992 -2.153 -5.356 1.00 82.62 67 PHE A CA 1
ATOM 548 C C . PHE A 1 67 ? 0.003 -1.091 -5.827 1.00 82.62 67 PHE A C 1
ATOM 550 O O . PHE A 1 67 ? -0.542 -1.199 -6.925 1.00 82.62 67 PHE A O 1
ATOM 557 N N . GLU A 1 68 ? -0.224 -0.061 -5.015 1.00 85.31 68 GLU A N 1
ATOM 558 C CA . GLU A 1 68 ? -1.093 1.061 -5.368 1.00 85.31 68 GLU A CA 1
ATOM 559 C C . GLU A 1 68 ? -0.508 2.397 -4.909 1.00 85.31 68 GLU A C 1
ATOM 561 O O . GLU A 1 68 ? 0.050 2.510 -3.821 1.00 85.31 68 GLU A O 1
ATOM 566 N N . LEU A 1 69 ? -0.680 3.434 -5.732 1.00 86.69 69 LEU A N 1
ATOM 567 C CA . LEU A 1 69 ? -0.413 4.816 -5.336 1.00 86.69 69 LEU A CA 1
ATOM 568 C C . LEU A 1 69 ? -1.636 5.402 -4.632 1.00 86.69 69 LEU A C 1
ATOM 570 O O . LEU A 1 69 ? -2.775 5.271 -5.107 1.00 86.69 69 LEU A O 1
ATOM 574 N N . GLY A 1 70 ? -1.400 6.095 -3.524 1.00 90.44 70 GLY A N 1
ATOM 575 C CA . GLY A 1 70 ? -2.486 6.590 -2.699 1.00 90.44 70 GLY A CA 1
ATOM 576 C C . GLY A 1 70 ? -2.108 7.682 -1.722 1.00 90.44 70 GLY A C 1
ATOM 577 O O . GLY A 1 70 ? -0.972 8.153 -1.673 1.00 90.44 70 GLY A O 1
ATOM 578 N N . THR A 1 71 ? -3.105 8.067 -0.938 1.00 93.06 71 THR A N 1
ATOM 579 C CA . THR A 1 71 ? -2.991 9.047 0.134 1.00 93.06 71 THR A CA 1
ATOM 580 C C . THR A 1 71 ? -3.393 8.426 1.461 1.00 93.06 71 THR A C 1
ATOM 582 O O . THR A 1 71 ? -4.308 7.606 1.512 1.00 93.06 71 THR A O 1
ATOM 585 N N . TYR A 1 72 ? -2.739 8.847 2.537 1.00 92.75 72 TYR A N 1
ATOM 586 C CA . TYR A 1 72 ? -3.134 8.536 3.906 1.00 92.75 72 TYR A CA 1
ATOM 587 C C . TYR A 1 72 ? -3.124 9.824 4.727 1.00 92.75 72 TYR A C 1
ATOM 589 O O . TYR A 1 72 ? -2.092 10.493 4.816 1.00 92.75 72 TYR A O 1
ATOM 597 N N . ASN A 1 73 ? -4.277 10.205 5.277 1.00 92.31 73 ASN A N 1
ATOM 598 C CA . ASN A 1 73 ? -4.497 11.467 5.985 1.00 92.31 73 ASN A CA 1
ATOM 599 C C . ASN A 1 73 ? -3.961 12.682 5.204 1.00 92.31 73 ASN A C 1
ATOM 601 O O . ASN A 1 73 ? -3.250 13.530 5.739 1.00 92.31 73 ASN A O 1
ATOM 605 N N . GLY A 1 74 ? -4.251 12.721 3.898 1.00 90.12 74 GLY A N 1
ATOM 606 C CA . GLY A 1 74 ? -3.828 13.792 2.989 1.00 90.12 74 GLY A CA 1
ATOM 607 C C . GLY A 1 74 ? -2.360 13.746 2.541 1.00 90.12 74 GLY A C 1
ATOM 608 O O . GLY A 1 74 ? -1.961 14.570 1.723 1.00 90.12 74 GLY A O 1
ATOM 609 N N . ARG A 1 75 ? -1.551 12.791 3.020 1.00 89.62 75 ARG A N 1
ATOM 610 C CA . ARG A 1 75 ? -0.144 12.630 2.613 1.00 89.62 75 ARG A CA 1
ATOM 611 C C . ARG A 1 75 ? -0.005 11.586 1.513 1.00 89.62 75 ARG A C 1
ATOM 613 O O . ARG A 1 75 ? -0.526 10.481 1.640 1.00 89.62 75 ARG A O 1
ATOM 620 N N . GLU A 1 76 ? 0.729 11.922 0.458 1.00 89.81 76 GLU A N 1
ATOM 621 C CA . GLU A 1 76 ? 0.994 11.015 -0.662 1.00 89.81 76 GLU A CA 1
ATOM 622 C C . GLU A 1 76 ? 1.984 9.903 -0.295 1.00 89.81 76 GLU A C 1
ATOM 624 O O . GLU A 1 76 ? 2.945 10.095 0.461 1.00 89.81 76 GLU A O 1
ATOM 629 N N . GLY A 1 77 ? 1.784 8.737 -0.900 1.00 88.44 77 GLY A N 1
ATOM 630 C CA . GLY A 1 77 ? 2.675 7.602 -0.743 1.00 88.44 77 GLY A CA 1
ATOM 631 C C . GLY A 1 77 ? 2.309 6.425 -1.635 1.00 88.44 77 GLY A C 1
ATOM 632 O O . GLY A 1 77 ? 1.524 6.530 -2.583 1.00 88.44 77 GLY A O 1
ATOM 633 N N . SER A 1 78 ? 2.903 5.284 -1.313 1.00 87.25 78 SER A N 1
ATOM 634 C CA . SER A 1 78 ? 2.608 4.009 -1.950 1.00 87.25 78 SER A CA 1
ATOM 635 C C . SER A 1 78 ? 2.161 2.976 -0.926 1.00 87.25 78 SER A C 1
ATOM 637 O O . SER A 1 78 ? 2.627 2.957 0.213 1.00 87.25 78 SER A O 1
ATOM 639 N N . PHE A 1 79 ? 1.250 2.103 -1.339 1.00 87.56 79 PHE A N 1
ATOM 640 C CA . PHE A 1 79 ? 0.714 1.029 -0.523 1.00 87.56 79 PHE A CA 1
ATOM 641 C C . PHE A 1 79 ? 1.053 -0.323 -1.140 1.00 87.56 79 PHE A C 1
ATOM 643 O O . PHE A 1 79 ? 0.774 -0.578 -2.312 1.00 87.56 79 PHE A O 1
ATOM 650 N N . SER A 1 80 ? 1.658 -1.196 -0.340 1.00 85.94 80 SER A N 1
ATOM 651 C CA . SER A 1 80 ? 1.960 -2.578 -0.710 1.00 85.94 80 SER A CA 1
ATOM 652 C C . SER A 1 80 ? 1.135 -3.522 0.153 1.00 85.94 80 SER A C 1
ATOM 654 O O . SER A 1 80 ? 1.257 -3.507 1.378 1.00 85.94 80 SER A O 1
ATOM 656 N N . TYR A 1 81 ? 0.305 -4.347 -0.480 1.00 85.31 81 TYR A N 1
ATOM 657 C CA . TYR A 1 81 ? -0.586 -5.271 0.220 1.00 85.31 81 TYR A CA 1
ATOM 658 C C . TYR A 1 81 ? 0.208 -6.412 0.859 1.00 85.31 81 TYR A C 1
ATOM 660 O O . TYR A 1 81 ? 1.091 -6.994 0.234 1.00 85.31 81 TYR A O 1
ATOM 668 N N . ASN A 1 82 ? -0.107 -6.768 2.098 1.00 76.00 82 ASN A N 1
ATOM 669 C CA . ASN A 1 82 ? 0.485 -7.942 2.716 1.00 76.00 82 ASN A CA 1
ATOM 670 C C . ASN A 1 82 ? -0.183 -9.196 2.140 1.00 76.00 82 ASN A C 1
ATOM 672 O O . ASN A 1 82 ? -1.409 -9.309 2.155 1.00 76.00 82 ASN A O 1
ATOM 676 N N . ILE A 1 83 ? 0.613 -10.134 1.631 1.00 64.62 83 ILE A N 1
ATOM 677 C CA . ILE A 1 83 ? 0.120 -11.439 1.185 1.00 64.62 83 ILE A CA 1
ATOM 678 C C . ILE A 1 83 ? 0.493 -12.441 2.271 1.00 64.62 83 ILE A C 1
ATOM 680 O O . ILE A 1 83 ? 1.614 -12.944 2.307 1.00 64.62 83 ILE A O 1
ATOM 684 N N . ILE A 1 84 ? -0.452 -12.721 3.167 1.00 55.16 84 ILE A N 1
ATOM 685 C CA . ILE A 1 84 ? -0.340 -13.849 4.091 1.00 55.16 84 ILE A CA 1
ATOM 686 C C . ILE A 1 84 ? -0.916 -15.068 3.369 1.00 55.16 84 ILE A C 1
ATOM 688 O O . ILE A 1 84 ? -2.109 -15.345 3.433 1.00 55.16 84 ILE A O 1
ATOM 692 N N . THR A 1 85 ? -0.069 -15.778 2.629 1.00 47.22 85 THR A N 1
ATOM 693 C CA . THR A 1 85 ? -0.340 -17.169 2.240 1.00 47.22 85 THR A CA 1
ATOM 694 C C . THR A 1 85 ? 0.291 -18.079 3.284 1.00 47.22 85 THR A C 1
ATOM 696 O O . THR A 1 85 ? 1.433 -17.833 3.667 1.00 47.22 85 THR A O 1
ATOM 699 N N . SER A 1 86 ? -0.439 -19.105 3.731 1.00 42.81 86 SER A N 1
ATOM 700 C CA . SER A 1 86 ? -0.132 -19.975 4.882 1.00 42.81 86 SER A CA 1
ATOM 701 C C . SER A 1 86 ? 1.287 -20.547 4.944 1.00 42.81 86 SER A C 1
ATOM 703 O O . SER A 1 86 ? 1.710 -20.932 6.025 1.00 42.81 86 SER A O 1
ATOM 705 N N . ASP A 1 87 ? 2.042 -20.556 3.843 1.00 37.03 87 ASP A N 1
ATOM 706 C CA . ASP A 1 87 ? 3.329 -21.253 3.775 1.00 37.03 87 ASP A CA 1
ATOM 707 C C . ASP A 1 87 ? 4.493 -20.427 3.207 1.00 37.03 87 ASP A C 1
ATOM 709 O O . ASP A 1 87 ? 5.628 -20.896 3.215 1.00 37.03 87 ASP A O 1
ATOM 713 N N . HIS A 1 88 ? 4.271 -19.197 2.726 1.00 39.09 88 HIS A N 1
ATOM 714 C CA . HIS A 1 88 ? 5.343 -18.400 2.116 1.00 39.09 88 HIS A CA 1
ATOM 715 C C . HIS A 1 88 ? 5.148 -16.900 2.367 1.00 39.09 88 HIS A C 1
ATOM 717 O O . HIS A 1 88 ? 4.190 -16.295 1.889 1.00 39.09 88 HIS A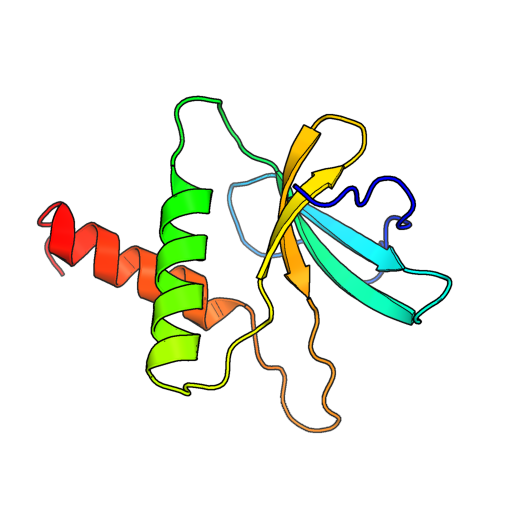 O 1
ATOM 723 N N . TYR A 1 89 ? 6.101 -16.278 3.069 1.00 43.88 89 TYR A N 1
ATOM 724 C CA . TYR A 1 89 ? 6.227 -14.822 3.123 1.00 43.88 89 TYR A CA 1
ATOM 725 C C . TYR A 1 89 ? 6.683 -14.318 1.749 1.00 43.88 89 TYR A C 1
ATOM 727 O O . TYR A 1 89 ? 7.881 -14.296 1.455 1.00 43.88 89 TYR A O 1
ATOM 735 N N . VAL A 1 90 ? 5.751 -13.889 0.894 1.00 46.25 90 VAL A N 1
ATOM 736 C CA . VAL A 1 90 ? 6.102 -13.141 -0.323 1.00 46.25 90 VAL A CA 1
ATOM 737 C C . VAL A 1 90 ? 6.492 -11.728 0.105 1.00 46.25 90 VAL A C 1
ATOM 739 O O . VAL A 1 90 ? 5.695 -10.796 0.149 1.00 46.25 90 VAL A O 1
ATOM 742 N N . HIS A 1 91 ? 7.746 -11.600 0.524 1.00 44.31 91 HIS A N 1
ATOM 743 C CA . HIS A 1 91 ? 8.308 -10.372 1.055 1.00 44.31 91 HIS A CA 1
ATOM 744 C C . HIS A 1 91 ? 8.332 -9.284 -0.033 1.00 44.31 91 HIS A C 1
ATOM 746 O O . HIS A 1 91 ? 8.724 -9.546 -1.173 1.00 44.31 91 HIS A O 1
ATOM 752 N N . LEU A 1 92 ? 8.037 -8.039 0.360 1.00 47.62 92 LEU A N 1
ATOM 753 C CA . LEU A 1 92 ? 8.198 -6.767 -0.378 1.00 47.62 92 LEU A CA 1
ATOM 754 C C . LEU A 1 92 ? 9.556 -6.561 -1.112 1.00 47.62 92 LEU A C 1
ATOM 756 O O . LEU A 1 92 ? 9.780 -5.530 -1.746 1.00 47.62 92 LEU A O 1
ATOM 760 N N . TYR A 1 93 ? 10.487 -7.509 -1.014 1.00 44.09 93 TYR A N 1
ATOM 761 C CA . TYR A 1 93 ? 11.879 -7.437 -1.456 1.00 44.09 93 TYR A CA 1
ATOM 762 C C . TYR A 1 93 ? 12.076 -7.431 -2.979 1.00 44.09 93 TYR A C 1
ATOM 764 O O . TYR A 1 93 ? 13.135 -7.022 -3.454 1.00 44.09 93 TYR A O 1
ATOM 772 N N . LEU A 1 94 ? 11.092 -7.895 -3.754 1.00 43.91 94 LEU A N 1
ATOM 773 C CA . LEU A 1 94 ? 11.215 -7.981 -5.214 1.00 43.91 94 LEU A CA 1
ATOM 774 C C . LEU A 1 94 ? 11.181 -6.598 -5.875 1.00 43.91 94 LEU A C 1
ATOM 776 O O . LEU A 1 94 ? 12.017 -6.314 -6.729 1.00 43.91 94 LEU A O 1
ATOM 780 N N . ILE A 1 95 ? 10.297 -5.705 -5.421 1.00 50.88 95 ILE A N 1
ATOM 781 C CA . ILE A 1 95 ? 10.168 -4.354 -5.988 1.00 50.88 95 ILE A CA 1
ATOM 782 C C . ILE A 1 95 ? 11.399 -3.498 -5.637 1.00 50.88 95 ILE A C 1
ATOM 784 O O . ILE A 1 95 ? 11.946 -2.819 -6.503 1.00 50.88 95 ILE A O 1
ATOM 788 N N . SER A 1 96 ? 11.923 -3.594 -4.409 1.00 48.94 96 SER A N 1
ATOM 789 C CA . SER A 1 96 ? 13.121 -2.836 -4.010 1.00 48.94 96 SER A CA 1
ATOM 790 C C . SER A 1 96 ? 14.404 -3.325 -4.698 1.00 48.94 96 SER A C 1
ATOM 792 O O . SER A 1 96 ? 15.257 -2.509 -5.052 1.00 48.94 96 SER A O 1
ATOM 794 N N . LYS A 1 97 ? 14.552 -4.639 -4.940 1.00 48.53 97 LYS A N 1
ATOM 795 C CA . LYS A 1 97 ? 15.672 -5.173 -5.737 1.00 48.53 97 LYS A CA 1
ATOM 796 C C . LYS A 1 97 ? 15.558 -4.801 -7.213 1.00 48.53 97 LYS A C 1
ATOM 798 O O . LYS A 1 97 ? 16.580 -4.470 -7.809 1.00 48.53 97 LYS A O 1
ATOM 803 N N . LEU A 1 98 ? 14.354 -4.825 -7.787 1.00 50.47 98 LEU A N 1
ATOM 804 C CA . LEU A 1 98 ? 14.133 -4.397 -9.169 1.00 50.47 98 LEU A CA 1
ATOM 805 C C . LEU A 1 98 ? 14.428 -2.905 -9.345 1.00 50.47 98 LEU A C 1
ATOM 807 O O . LEU A 1 98 ? 15.125 -2.571 -10.294 1.00 50.47 98 LEU A O 1
ATOM 811 N N . ASN A 1 99 ? 14.032 -2.037 -8.405 1.00 51.06 99 ASN A N 1
ATOM 812 C CA . ASN A 1 99 ? 14.417 -0.618 -8.422 1.00 51.06 99 ASN A CA 1
ATOM 813 C C . ASN A 1 99 ? 15.930 -0.434 -8.458 1.00 51.06 99 ASN A C 1
ATOM 815 O O . ASN A 1 99 ? 16.440 0.319 -9.275 1.00 51.06 99 ASN A O 1
ATOM 819 N N . ARG A 1 100 ? 16.668 -1.174 -7.629 1.00 52.28 100 ARG A N 1
ATOM 820 C CA . ARG A 1 100 ? 18.130 -1.071 -7.576 1.00 52.28 100 ARG A CA 1
ATOM 821 C C . ARG A 1 100 ? 18.812 -1.590 -8.849 1.00 52.28 100 ARG A C 1
ATOM 823 O O . ARG A 1 100 ? 19.902 -1.137 -9.179 1.00 52.28 100 ARG A O 1
ATOM 830 N N . ILE A 1 101 ? 18.191 -2.531 -9.560 1.00 51.59 101 ILE A N 1
ATOM 831 C CA . ILE A 1 101 ? 18.647 -2.985 -10.882 1.00 51.59 101 ILE A CA 1
ATOM 832 C C . ILE A 1 101 ? 18.301 -1.933 -11.947 1.00 51.59 101 ILE A C 1
ATOM 834 O O . ILE A 1 101 ? 19.156 -1.589 -12.755 1.00 51.59 101 ILE A O 1
ATOM 838 N N . TRP A 1 102 ? 17.096 -1.363 -11.914 1.00 53.28 102 TRP A N 1
ATOM 839 C CA . TRP A 1 102 ? 16.637 -0.338 -12.855 1.00 53.28 102 TRP A CA 1
ATOM 840 C C . TRP A 1 102 ? 17.383 0.993 -12.725 1.00 53.28 102 TRP A C 1
ATOM 842 O O . TRP A 1 102 ? 17.784 1.556 -13.738 1.00 53.28 102 TRP A O 1
ATOM 852 N N . GLU A 1 103 ? 17.646 1.471 -11.508 1.00 50.75 103 GLU A N 1
ATOM 853 C CA . GLU A 1 103 ? 18.478 2.656 -11.266 1.00 50.75 103 GLU A CA 1
ATOM 854 C C . GLU A 1 103 ? 19.902 2.447 -11.787 1.00 50.75 103 GLU A C 1
ATOM 856 O O . GLU A 1 103 ? 20.481 3.342 -12.397 1.00 50.75 103 GLU A O 1
ATOM 861 N N . LYS A 1 104 ? 20.457 1.240 -11.622 1.00 52.16 104 LYS A N 1
ATOM 862 C CA . LYS A 1 104 ? 21.771 0.896 -12.177 1.00 52.16 104 LYS A CA 1
ATOM 863 C C . LYS A 1 104 ? 21.765 0.808 -13.710 1.00 52.16 104 LYS A C 1
ATOM 865 O O . LYS A 1 104 ? 22.748 1.218 -14.317 1.00 52.16 104 LYS A O 1
ATOM 870 N N . ILE A 1 105 ? 20.680 0.331 -14.330 1.00 49.34 105 ILE A N 1
ATOM 871 C CA . ILE A 1 105 ? 20.526 0.240 -15.797 1.00 49.34 105 ILE A CA 1
ATOM 872 C C . ILE A 1 105 ? 20.314 1.620 -16.438 1.00 49.34 105 ILE A C 1
ATOM 874 O O . ILE A 1 105 ? 20.911 1.901 -17.472 1.00 49.34 105 ILE A O 1
ATOM 878 N N . LEU A 1 106 ? 19.487 2.484 -15.842 1.00 43.16 106 LEU A N 1
ATOM 879 C CA . LEU A 1 106 ? 19.161 3.803 -16.401 1.00 43.16 106 LEU A CA 1
ATOM 880 C C . LEU A 1 106 ? 20.202 4.878 -16.065 1.00 43.16 106 LEU A C 1
ATOM 882 O O . LEU A 1 106 ? 20.417 5.778 -16.873 1.00 43.16 106 LEU A O 1
ATOM 886 N N . PHE A 1 107 ? 20.853 4.788 -14.900 1.00 49.41 107 PHE A N 1
ATOM 887 C CA . PHE A 1 107 ? 21.794 5.805 -14.412 1.00 49.41 107 PHE A CA 1
ATOM 888 C C . PHE A 1 107 ? 23.247 5.308 -14.282 1.00 49.41 107 PHE A C 1
ATOM 890 O O . PHE A 1 107 ? 24.096 6.034 -13.771 1.00 49.41 107 PHE A O 1
ATOM 897 N N . GLY A 1 108 ? 23.564 4.097 -14.759 1.00 40.47 108 GLY A N 1
ATOM 898 C CA . GLY A 1 108 ? 24.946 3.634 -14.962 1.00 40.47 108 GLY A CA 1
ATOM 899 C C . GLY A 1 108 ? 25.755 3.322 -13.694 1.00 40.47 108 GLY A C 1
ATOM 900 O O . GLY A 1 108 ? 26.974 3.478 -13.687 1.00 40.47 108 GLY A O 1
ATOM 901 N N . GLY A 1 109 ? 25.116 2.902 -12.600 1.00 42.59 109 GLY A N 1
ATOM 902 C CA . GLY A 1 109 ? 25.816 2.587 -11.347 1.00 42.59 109 GLY A CA 1
ATOM 903 C C . GLY A 1 109 ? 26.565 1.244 -11.383 1.00 42.59 109 GLY A C 1
ATOM 904 O O . GLY A 1 109 ? 25.938 0.196 -11.542 1.00 42.59 109 GLY A O 1
ATOM 905 N N . ASN A 1 110 ? 27.888 1.258 -11.164 1.00 43.91 110 ASN A N 1
ATOM 906 C CA . ASN A 1 110 ? 28.735 0.053 -11.131 1.00 43.91 110 ASN A CA 1
ATOM 907 C C . ASN A 1 110 ? 28.341 -0.950 -10.020 1.00 43.91 110 ASN A C 1
ATOM 909 O O . ASN A 1 110 ? 27.718 -0.588 -9.013 1.00 43.91 110 ASN A O 1
ATOM 913 N N . LEU A 1 111 ? 28.635 -2.237 -10.259 1.00 46.34 111 LEU A N 1
ATOM 914 C CA . LEU A 1 111 ? 28.228 -3.393 -9.442 1.00 46.34 111 LEU A CA 1
ATOM 915 C C . LEU A 1 111 ? 28.737 -3.337 -8.001 1.00 46.34 111 LEU A C 1
ATOM 917 O O . LEU A 1 111 ? 29.961 -3.212 -7.806 1.00 46.34 111 LEU A O 1
#

pLDDT: mean 71.15, std 17.32, range [37.03, 93.88]

Radius of gyration: 14.4 Å; Cα contacts (8 Å, |Δi|>4): 160; chains: 1; bounding box: 43×37×33 Å